Protein AF-A0A943SSH9-F1 (afdb_monomer)

Radius of gyration: 18.52 Å; Cα contacts (8 Å, |Δi|>4): 138; chains: 1; bounding box: 42×25×49 Å

Nearest PDB structures (foldseek):
  7k7i-assembly1_P  TM=1.614E-01  e=1.061E+00  Mus musculus
  4ouu-assembly2_B  TM=1.693E-01  e=1.603E+00  Mus musculus
  7qnx-assembly1_A  TM=1.891E-01  e=6.591E+00  Homo sapiens

Organism: NCBI:txid54005

Sequence (100 aa):
MKTINELEELMIKHGLVIRAIKPYHIDVFEVRHKDKYPDSEEYYDERLKRNMIRRKVEHGKIANKFVIQKEETTSSTVQFYKPTFFDSIEEAIDSLSIDK

pLDDT: mean 85.28, std 13.96, range [34.22, 97.81]

Structure (mmCIF, N/CA/C/O backbone):
data_AF-A0A943SSH9-F1
#
_entry.id   AF-A0A943SSH9-F1
#
loop_
_atom_site.group_PDB
_atom_site.id
_atom_site.type_symbol
_atom_site.label_atom_id
_atom_site.label_alt_id
_atom_site.label_comp_id
_atom_site.label_asym_id
_atom_site.label_entity_id
_atom_site.label_seq_id
_atom_site.pdbx_PDB_ins_code
_atom_site.Cartn_x
_atom_site.Cartn_y
_atom_site.Cartn_z
_atom_site.occupancy
_atom_site.B_iso_or_equiv
_atom_site.auth_seq_id
_atom_site.auth_comp_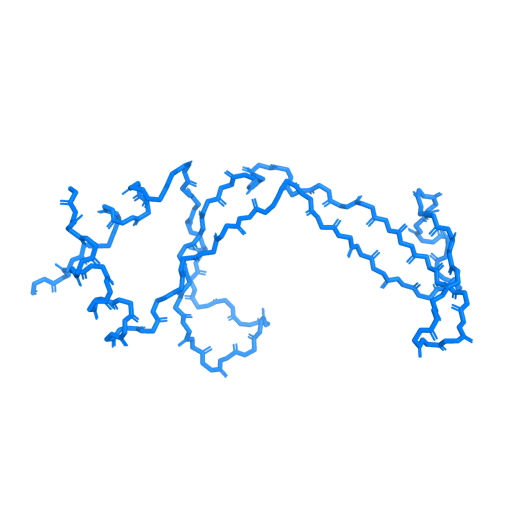id
_atom_site.auth_asym_id
_atom_site.auth_atom_id
_atom_site.pdbx_PDB_model_num
ATOM 1 N N . MET A 1 1 ? -19.223 5.334 16.163 1.00 62.56 1 MET A N 1
ATOM 2 C CA . MET A 1 1 ? -18.163 6.311 15.877 1.00 62.56 1 MET A CA 1
ATOM 3 C C . MET A 1 1 ? -17.400 6.663 17.143 1.00 62.56 1 MET A C 1
ATOM 5 O O . MET A 1 1 ? -17.925 7.375 17.996 1.00 62.56 1 MET A O 1
ATOM 9 N N . LYS A 1 2 ? -16.188 6.120 17.281 1.00 69.56 2 LYS A N 1
ATOM 10 C CA . LYS A 1 2 ? -15.235 6.559 18.310 1.00 69.56 2 LYS A CA 1
ATOM 11 C C . LYS A 1 2 ? -14.748 7.972 18.001 1.00 69.56 2 LYS A C 1
ATOM 13 O O . LYS A 1 2 ? -14.732 8.389 16.842 1.00 69.56 2 LYS A O 1
ATOM 18 N N . THR A 1 3 ? -14.331 8.695 19.026 1.00 83.69 3 THR A N 1
ATOM 19 C CA . THR A 1 3 ? -13.596 9.952 18.860 1.00 83.69 3 THR A CA 1
ATOM 20 C C . THR A 1 3 ? -12.168 9.684 18.374 1.00 83.69 3 THR A C 1
ATOM 22 O O . THR A 1 3 ? -11.646 8.578 18.522 1.00 83.69 3 THR A O 1
ATOM 25 N N . ILE A 1 4 ? -11.514 10.706 17.810 1.00 84.62 4 ILE A N 1
ATOM 26 C CA . ILE A 1 4 ? -10.099 10.620 17.406 1.00 84.62 4 ILE A CA 1
ATOM 27 C C . ILE A 1 4 ? -9.215 10.260 18.610 1.00 84.62 4 ILE A C 1
ATOM 29 O O . ILE A 1 4 ? -8.366 9.386 18.490 1.00 84.62 4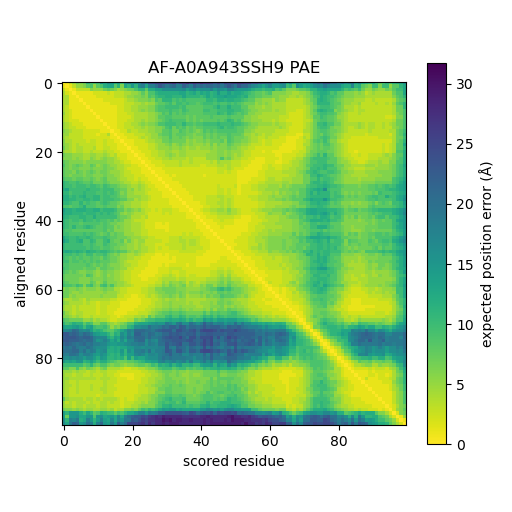 ILE A O 1
ATOM 33 N N . ASN A 1 5 ? -9.481 10.835 19.785 1.00 87.38 5 ASN A N 1
ATOM 34 C CA . ASN A 1 5 ? -8.706 10.563 20.998 1.00 87.38 5 ASN A CA 1
ATOM 35 C C . ASN A 1 5 ? -8.795 9.085 21.428 1.00 87.38 5 ASN A C 1
ATOM 37 O O . ASN A 1 5 ? -7.785 8.464 21.740 1.00 87.38 5 ASN A O 1
ATOM 41 N N . GLU A 1 6 ? -9.991 8.487 21.399 1.00 85.88 6 GLU A N 1
ATOM 42 C CA . GLU A 1 6 ? -10.165 7.058 21.718 1.00 85.88 6 GLU A CA 1
ATOM 43 C C . GLU A 1 6 ? -9.450 6.151 20.708 1.00 85.88 6 GLU A C 1
ATOM 45 O O . GLU A 1 6 ? -8.956 5.078 21.062 1.00 85.88 6 GLU A O 1
ATOM 50 N N . LEU A 1 7 ? -9.397 6.563 19.438 1.00 86.00 7 LEU A N 1
ATOM 51 C CA . LEU A 1 7 ? -8.644 5.847 18.416 1.00 86.00 7 LEU A CA 1
ATOM 52 C C . LEU A 1 7 ? -7.138 5.928 18.678 1.00 86.00 7 LEU A C 1
ATOM 54 O O . LEU A 1 7 ? -6.466 4.902 18.607 1.00 86.00 7 LEU A O 1
ATOM 58 N N . GLU A 1 8 ? -6.619 7.114 18.991 1.00 89.25 8 GLU A N 1
ATOM 59 C CA . GLU A 1 8 ? -5.207 7.321 19.324 1.00 89.25 8 GLU A CA 1
ATOM 60 C C . GLU A 1 8 ? -4.784 6.428 20.496 1.00 89.25 8 GLU A C 1
ATOM 62 O O . GLU A 1 8 ? -3.786 5.711 20.398 1.00 89.25 8 GLU A O 1
ATOM 67 N N . GLU A 1 9 ? -5.583 6.385 21.566 1.00 89.62 9 GLU A N 1
ATOM 68 C CA . GLU A 1 9 ? -5.334 5.515 22.719 1.00 89.62 9 GLU A CA 1
ATOM 69 C C . GLU A 1 9 ? -5.297 4.031 22.332 1.00 89.62 9 GLU A C 1
ATOM 71 O O . GLU A 1 9 ? -4.383 3.308 22.739 1.00 89.62 9 GLU A O 1
AT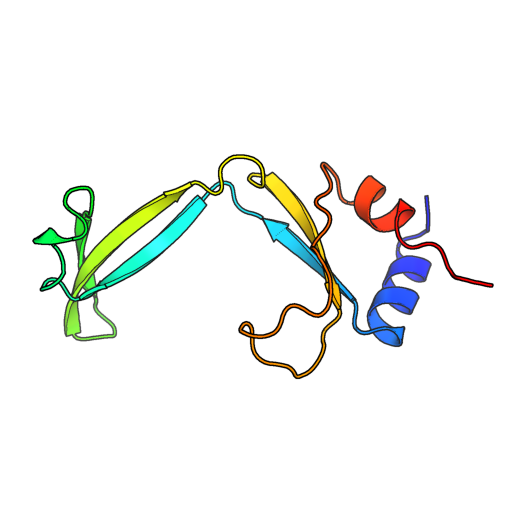OM 76 N N . LEU A 1 10 ? -6.253 3.563 21.521 1.00 85.50 10 LEU A N 1
ATOM 77 C CA . LEU A 1 10 ? -6.286 2.175 21.048 1.00 85.50 10 LEU A CA 1
ATOM 78 C C . LEU A 1 10 ? -5.090 1.843 20.155 1.00 85.50 10 LEU A C 1
ATOM 80 O O . LEU A 1 10 ? -4.486 0.779 20.313 1.00 85.50 10 LEU A O 1
ATOM 84 N N . MET A 1 11 ? -4.740 2.743 19.235 1.00 86.94 11 MET A N 1
ATOM 85 C CA . MET A 1 11 ? -3.603 2.575 18.335 1.00 86.94 11 MET A CA 1
ATOM 8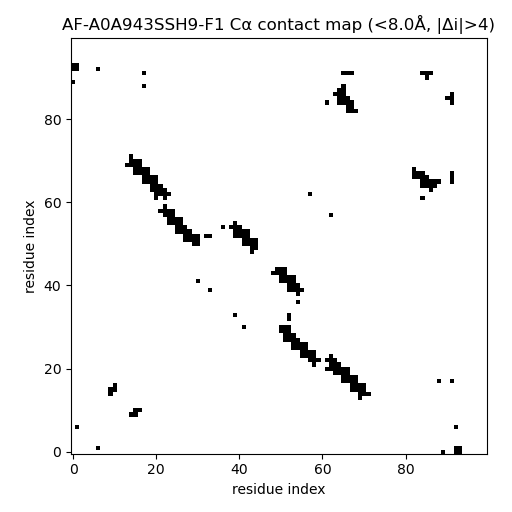6 C C . MET A 1 11 ? -2.296 2.470 19.113 1.00 86.94 11 MET A C 1
ATOM 88 O O . MET A 1 11 ? -1.532 1.538 18.877 1.00 86.94 11 MET A O 1
ATOM 92 N N . ILE A 1 12 ? -2.075 3.354 20.088 1.00 88.75 12 ILE A N 1
ATOM 93 C CA . ILE A 1 12 ? -0.879 3.339 20.938 1.00 88.75 12 ILE A CA 1
ATOM 94 C C . ILE A 1 12 ? -0.849 2.080 21.808 1.00 88.75 12 ILE A C 1
ATOM 96 O O . ILE A 1 12 ? 0.159 1.378 21.852 1.00 88.75 12 ILE A O 1
ATOM 100 N N . LYS A 1 13 ? -1.957 1.763 22.488 1.00 87.38 13 LYS A N 1
ATOM 101 C CA . LYS A 1 13 ? -2.029 0.646 23.440 1.00 87.38 13 LYS A CA 1
ATOM 102 C C . LYS A 1 13 ? -1.813 -0.713 22.778 1.00 87.38 13 LYS A C 1
ATOM 104 O O . LYS A 1 13 ? -1.211 -1.598 23.383 1.00 87.38 13 LYS A O 1
ATOM 109 N N . HIS A 1 14 ? -2.341 -0.897 21.570 1.00 82.94 14 HIS A N 1
ATOM 110 C CA . HIS A 1 14 ? -2.343 -2.190 20.885 1.00 82.94 14 HIS A CA 1
ATOM 111 C C . HIS A 1 14 ? -1.380 -2.261 19.694 1.00 82.94 14 HIS A C 1
ATOM 113 O O . HIS A 1 14 ? -1.306 -3.316 19.064 1.00 82.94 14 HIS A O 1
ATOM 119 N N . GLY A 1 15 ? -0.651 -1.181 19.392 1.00 83.69 15 GLY A N 1
ATOM 120 C CA . GLY A 1 15 ? 0.237 -1.097 18.231 1.00 83.69 15 GLY A CA 1
ATOM 121 C C . GLY A 1 15 ? -0.531 -1.179 16.911 1.00 83.69 15 GLY A C 1
ATOM 122 O O . GLY A 1 15 ? -0.125 -1.905 16.008 1.00 83.69 15 GLY A O 1
ATOM 123 N N . LEU A 1 16 ? -1.691 -0.523 16.806 1.00 85.88 16 LEU A N 1
ATOM 124 C CA . LEU A 1 16 ? -2.501 -0.568 15.585 1.00 85.88 16 LEU A CA 1
ATOM 125 C C . LEU A 1 16 ? -2.048 0.497 14.588 1.00 85.88 16 LEU A C 1
ATOM 127 O O . LEU A 1 16 ? -1.825 1.654 14.933 1.00 85.88 16 LEU A O 1
ATOM 131 N N . VAL A 1 17 ? -2.008 0.107 13.321 1.00 87.00 17 VAL A N 1
ATOM 132 C CA . VAL A 1 17 ? -1.688 0.950 12.176 1.00 87.00 17 VAL A CA 1
ATOM 133 C C . VAL A 1 17 ? -2.861 0.906 11.209 1.00 87.00 17 VAL A C 1
ATOM 135 O O . VAL A 1 17 ? -3.215 -0.157 10.701 1.00 87.00 17 VAL A O 1
ATOM 138 N N . ILE A 1 18 ? -3.445 2.066 10.912 1.00 88.94 18 ILE A N 1
ATOM 139 C CA . ILE A 1 18 ? -4.387 2.214 9.801 1.00 88.94 18 ILE A CA 1
ATOM 140 C C . ILE A 1 18 ? -3.582 2.587 8.563 1.00 88.94 18 ILE A C 1
ATOM 142 O O . ILE A 1 18 ? -2.921 3.625 8.520 1.00 88.94 18 ILE A O 1
ATOM 146 N N . ARG A 1 19 ? -3.637 1.741 7.536 1.00 90.31 19 ARG A N 1
ATOM 147 C CA . ARG A 1 19 ? -2.912 1.950 6.285 1.00 90.31 19 ARG A CA 1
ATOM 148 C C . ARG A 1 19 ? -3.882 2.146 5.130 1.00 90.31 19 ARG A C 1
ATOM 150 O O . ARG A 1 19 ? -4.721 1.289 4.866 1.00 90.31 19 ARG A O 1
ATOM 157 N N . ALA A 1 20 ? -3.691 3.232 4.386 1.00 93.38 20 ALA A N 1
ATOM 158 C CA . ALA A 1 20 ? -4.336 3.429 3.094 1.00 93.38 20 ALA A CA 1
ATOM 159 C C . ALA A 1 20 ? -3.657 2.576 2.010 1.00 93.38 20 ALA A C 1
ATOM 161 O O . ALA A 1 20 ? -2.425 2.557 1.880 1.00 93.38 20 ALA A O 1
ATOM 162 N N . ILE A 1 21 ? -4.464 1.892 1.205 1.00 92.62 21 ILE A N 1
ATOM 163 C CA . ILE A 1 21 ? -4.020 1.094 0.066 1.00 92.62 21 ILE A CA 1
ATOM 164 C C . ILE A 1 21 ? -4.220 1.928 -1.189 1.00 92.62 21 ILE A C 1
ATOM 166 O O . ILE A 1 21 ? -5.340 2.221 -1.606 1.00 92.62 21 ILE A O 1
ATOM 170 N N . LYS A 1 22 ? -3.101 2.315 -1.802 1.00 93.12 22 LYS A N 1
ATOM 171 C CA . LYS A 1 22 ? -3.111 3.007 -3.091 1.00 93.12 22 LYS A CA 1
ATOM 172 C C . LYS A 1 22 ? -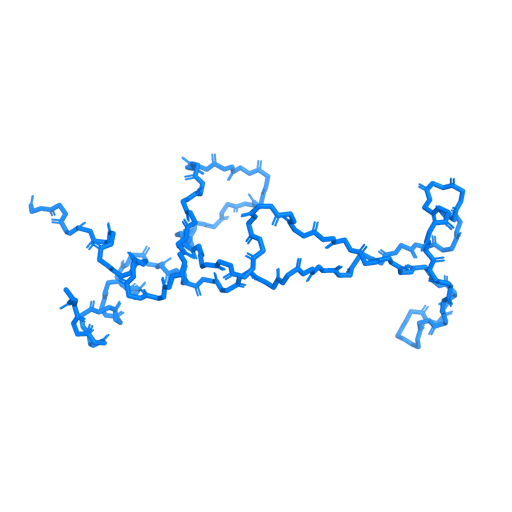3.776 2.123 -4.154 1.00 93.12 22 LYS A C 1
ATOM 174 O O . LYS A 1 22 ? -3.767 0.903 -4.018 1.00 93.12 22 LYS A O 1
ATOM 179 N N . PRO A 1 23 ? -4.304 2.700 -5.241 1.00 94.44 23 PRO A N 1
ATOM 180 C CA . PRO A 1 23 ? -4.875 1.894 -6.315 1.00 94.44 23 PRO A CA 1
ATOM 181 C C . PRO A 1 23 ? -3.848 0.956 -6.964 1.00 94.44 23 PRO A C 1
ATOM 183 O O . PRO A 1 23 ? -4.176 -0.162 -7.354 1.00 94.44 23 PRO A O 1
ATOM 186 N N . TYR A 1 24 ? -2.579 1.368 -6.966 1.00 94.69 24 TYR A N 1
ATOM 187 C CA . TYR A 1 24 ? -1.465 0.603 -7.504 1.00 94.69 24 TYR A CA 1
ATOM 188 C C . TYR A 1 24 ? -0.180 0.804 -6.695 1.00 94.69 24 TYR A C 1
ATOM 190 O O . TYR A 1 24 ? -0.041 1.770 -5.936 1.00 94.69 24 TYR A O 1
ATOM 198 N N . HIS A 1 25 ? 0.792 -0.071 -6.937 1.00 92.62 25 HIS A N 1
ATOM 199 C CA . HIS A 1 25 ? 2.193 0.134 -6.580 1.00 92.62 25 HIS A CA 1
ATOM 200 C C . HIS A 1 25 ? 3.089 0.008 -7.814 1.00 92.62 25 HIS A C 1
ATOM 202 O O . HIS A 1 25 ? 2.641 -0.378 -8.896 1.00 92.62 25 HIS A O 1
ATOM 208 N N . ILE A 1 26 ? 4.352 0.394 -7.649 1.00 94.75 26 ILE A N 1
ATOM 209 C CA . ILE A 1 26 ? 5.380 0.245 -8.671 1.00 94.75 26 ILE A CA 1
ATOM 210 C C . ILE A 1 26 ? 6.344 -0.832 -8.197 1.00 94.75 26 ILE A C 1
ATOM 212 O O . ILE A 1 26 ? 7.019 -0.648 -7.183 1.00 94.75 26 ILE A O 1
ATOM 216 N N . ASP A 1 27 ? 6.409 -1.927 -8.942 1.00 94.25 27 ASP A N 1
ATOM 217 C CA . ASP A 1 27 ? 7.488 -2.892 -8.790 1.00 94.25 27 ASP A CA 1
ATOM 218 C C . ASP A 1 27 ? 8.715 -2.392 -9.549 1.00 94.25 27 ASP A C 1
ATOM 220 O O . ASP A 1 27 ? 8.590 -1.853 -10.651 1.00 94.25 27 ASP A O 1
ATOM 224 N N . VAL A 1 28 ? 9.899 -2.609 -8.980 1.00 95.44 28 VAL A N 1
ATOM 225 C CA . VAL A 1 28 ? 11.182 -2.255 -9.594 1.00 95.44 28 VAL A CA 1
ATOM 226 C C . VAL A 1 28 ? 12.075 -3.488 -9.626 1.00 95.44 28 VAL A C 1
ATOM 228 O O . VAL A 1 28 ? 12.325 -4.111 -8.595 1.00 95.44 28 VAL A O 1
ATOM 231 N N . PHE A 1 29 ? 12.597 -3.816 -10.806 1.00 95.12 29 PHE A N 1
ATOM 232 C CA . PHE A 1 29 ? 13.491 -4.951 -11.022 1.00 95.12 29 PHE A CA 1
ATOM 233 C C . PHE A 1 29 ? 14.699 -4.550 -11.866 1.00 95.12 29 PHE A C 1
ATOM 235 O O . PHE A 1 29 ? 14.723 -3.507 -12.512 1.00 95.12 29 PHE A O 1
ATOM 242 N N . GLU A 1 30 ? 15.724 -5.395 -11.885 1.00 95.38 30 GLU A N 1
ATOM 243 C CA . GLU A 1 30 ? 16.855 -5.228 -12.803 1.00 95.38 30 GLU A CA 1
ATOM 244 C C . GLU A 1 30 ? 16.446 -5.480 -14.260 1.00 95.38 30 GLU A C 1
ATOM 246 O O . GLU A 1 30 ? 15.633 -6.366 -14.534 1.00 95.38 30 GLU A O 1
ATOM 251 N N . VAL A 1 31 ? 17.080 -4.767 -15.200 1.00 96.31 31 VAL A N 1
ATOM 252 C CA . VAL A 1 31 ? 16.757 -4.827 -16.639 1.00 96.31 31 VAL A CA 1
ATOM 253 C C . VAL A 1 31 ? 16.831 -6.235 -17.241 1.00 96.31 31 VAL A C 1
ATOM 255 O O . VAL A 1 31 ? 16.058 -6.568 -18.133 1.00 96.31 31 VAL A O 1
ATOM 258 N N . ARG A 1 32 ? 17.681 -7.120 -16.702 1.00 94.81 32 ARG A N 1
ATOM 259 C CA . ARG A 1 32 ? 17.779 -8.526 -17.139 1.00 94.81 32 ARG A CA 1
ATOM 260 C C . ARG A 1 32 ? 16.489 -9.338 -16.964 1.00 94.81 32 ARG A C 1
ATOM 262 O O . ARG A 1 32 ? 16.400 -10.447 -17.471 1.00 94.81 32 ARG A O 1
ATOM 269 N N . HIS A 1 33 ? 15.506 -8.826 -16.223 1.00 95.25 33 HIS A N 1
ATOM 270 C CA . HIS A 1 33 ? 14.207 -9.472 -16.038 1.00 95.25 33 HIS A CA 1
ATOM 271 C C . HIS A 1 33 ? 13.133 -8.985 -17.021 1.00 95.25 33 HIS A C 1
ATOM 273 O O . HIS A 1 33 ? 11.970 -9.343 -16.846 1.00 95.25 33 HIS A O 1
ATOM 279 N N . LYS A 1 34 ? 13.492 -8.202 -18.045 1.00 92.62 34 LYS A N 1
ATOM 280 C CA . LYS A 1 34 ? 12.550 -7.658 -19.038 1.00 92.62 34 LYS A CA 1
ATOM 281 C C . LYS A 1 34 ? 11.703 -8.739 -19.712 1.00 92.62 34 LYS A C 1
ATOM 283 O O . LYS A 1 34 ? 10.499 -8.563 -19.843 1.00 92.62 34 LYS A O 1
ATOM 288 N N . ASP A 1 35 ? 12.287 -9.902 -19.998 1.00 95.06 35 ASP A N 1
ATOM 289 C CA . ASP A 1 35 ? 11.565 -11.037 -20.593 1.00 95.06 35 ASP A CA 1
ATOM 290 C C . ASP A 1 35 ? 10.459 -11.602 -19.683 1.00 95.06 35 ASP A C 1
ATOM 292 O O . ASP A 1 35 ? 9.496 -12.194 -20.163 1.00 95.06 35 ASP A O 1
ATOM 296 N N . LYS A 1 36 ? 10.568 -11.413 -18.359 1.00 95.69 36 LYS A N 1
ATOM 297 C CA . LYS A 1 36 ? 9.537 -11.821 -17.386 1.00 95.69 36 LYS A CA 1
ATOM 298 C C . LYS A 1 36 ? 8.432 -10.776 -17.221 1.00 95.69 36 LYS A C 1
ATOM 300 O O . LYS A 1 36 ? 7.351 -11.116 -16.748 1.00 95.69 36 LYS A O 1
ATOM 305 N N . TYR A 1 37 ? 8.711 -9.523 -17.576 1.00 93.75 37 TYR A N 1
ATOM 306 C CA . TYR A 1 37 ? 7.827 -8.372 -17.384 1.00 93.75 37 TYR A CA 1
ATOM 307 C C . TYR A 1 37 ? 7.789 -7.528 -18.667 1.00 93.75 37 TYR A C 1
ATOM 309 O O . TYR A 1 37 ? 8.340 -6.423 -18.701 1.00 93.75 37 TYR A O 1
ATOM 317 N N . PRO A 1 38 ? 7.191 -8.051 -19.750 1.00 90.44 38 PRO A N 1
ATOM 318 C CA . PRO A 1 38 ? 7.222 -7.407 -21.066 1.00 90.44 38 PRO A CA 1
ATOM 319 C C . PRO A 1 38 ? 6.473 -6.065 -21.110 1.00 90.44 38 PRO A C 1
ATOM 321 O O . PRO A 1 38 ? 6.701 -5.265 -22.009 1.00 90.44 38 PRO A O 1
ATOM 324 N N . ASP A 1 39 ? 5.602 -5.811 -20.136 1.00 93.44 39 ASP A N 1
ATOM 325 C CA . ASP A 1 39 ? 4.843 -4.576 -19.925 1.00 93.44 39 ASP A CA 1
ATOM 326 C C . ASP A 1 39 ? 5.612 -3.504 -19.129 1.00 93.44 39 ASP A C 1
ATOM 328 O O . ASP A 1 39 ? 5.075 -2.434 -18.842 1.00 93.44 39 ASP A O 1
ATOM 332 N N . SER A 1 40 ? 6.857 -3.786 -18.739 1.00 95.75 40 SER A N 1
ATOM 333 C CA . SER A 1 40 ? 7.667 -2.875 -17.932 1.00 95.75 40 SER A CA 1
ATOM 334 C C . SER A 1 40 ? 8.341 -1.765 -18.746 1.00 95.75 40 SER A C 1
ATOM 336 O O . SER A 1 40 ? 8.743 -1.941 -19.897 1.00 95.75 40 SER A O 1
ATOM 338 N N . GLU A 1 41 ? 8.516 -0.610 -18.108 1.00 96.69 41 GLU A N 1
ATOM 339 C CA . GLU A 1 41 ? 9.274 0.522 -18.633 1.00 96.69 41 GLU A CA 1
ATOM 340 C C . GLU A 1 41 ? 10.721 0.457 -18.145 1.00 96.69 41 GLU A C 1
ATOM 342 O O . GLU A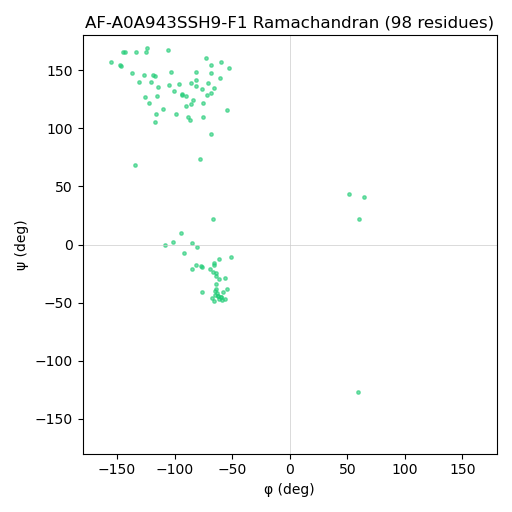 1 41 ? 10.974 0.350 -16.942 1.00 96.69 41 GLU A O 1
ATOM 347 N N . GLU A 1 42 ? 11.677 0.575 -19.062 1.00 96.56 42 GLU A N 1
ATOM 348 C CA . GLU A 1 42 ? 13.092 0.699 -18.716 1.00 96.56 42 GLU A CA 1
ATOM 349 C C . GLU A 1 42 ? 13.426 2.145 -18.331 1.00 96.56 42 GLU A C 1
ATOM 351 O O . GLU A 1 42 ? 12.994 3.094 -18.987 1.00 96.56 42 GLU A O 1
ATOM 356 N N . TYR A 1 43 ? 14.199 2.322 -17.263 1.00 96.19 43 TYR A N 1
ATOM 357 C CA . TYR A 1 43 ? 14.680 3.624 -16.814 1.00 96.19 43 TYR A CA 1
ATOM 358 C C . TYR A 1 43 ? 16.070 3.490 -16.184 1.00 96.19 43 TYR A C 1
ATOM 360 O O . TYR A 1 43 ? 16.428 2.437 -15.655 1.00 96.19 43 TYR A O 1
ATOM 368 N N . TYR A 1 44 ? 16.861 4.562 -16.213 1.00 97.19 44 TYR A N 1
ATOM 369 C CA . TYR A 1 44 ? 18.130 4.604 -15.488 1.00 97.19 44 TYR A CA 1
ATOM 370 C C . TYR A 1 44 ? 17.889 5.048 -14.041 1.00 97.19 44 TYR A C 1
ATOM 372 O O . TYR A 1 44 ? 17.355 6.131 -13.795 1.00 97.19 44 TYR A O 1
ATOM 380 N N . ASP A 1 45 ? 18.256 4.207 -13.073 1.00 96.25 45 ASP A N 1
ATOM 381 C CA . ASP A 1 45 ? 18.131 4.526 -11.651 1.00 96.25 45 ASP A CA 1
ATOM 382 C C . ASP A 1 45 ? 19.393 5.247 -11.164 1.00 96.25 45 ASP A C 1
ATOM 384 O O . ASP A 1 45 ? 20.463 4.649 -11.039 1.00 96.25 45 ASP A O 1
ATOM 388 N N . GLU A 1 46 ? 19.268 6.541 -10.863 1.00 96.25 46 GLU A N 1
ATOM 389 C CA . GLU A 1 46 ? 20.398 7.380 -10.446 1.00 96.25 46 GLU A CA 1
ATOM 390 C C . GLU A 1 46 ? 21.039 6.957 -9.121 1.00 96.25 46 GLU A C 1
ATOM 392 O O . GLU A 1 46 ? 22.229 7.194 -8.913 1.00 96.25 46 GLU A O 1
ATOM 397 N N . ARG A 1 47 ? 20.285 6.321 -8.218 1.00 95.19 47 ARG A N 1
ATOM 398 C CA . ARG A 1 47 ? 20.808 5.854 -6.927 1.00 95.19 47 ARG A CA 1
ATOM 399 C C . ARG A 1 47 ? 21.637 4.589 -7.109 1.00 95.19 47 ARG A C 1
ATOM 401 O O . ARG A 1 47 ? 22.665 4.435 -6.459 1.00 95.19 47 ARG A O 1
ATOM 408 N N . LEU A 1 48 ? 21.176 3.681 -7.966 1.00 94.62 48 LEU A N 1
ATOM 409 C CA . LEU A 1 48 ? 21.835 2.399 -8.218 1.00 94.62 48 LEU A CA 1
ATOM 410 C C . LEU A 1 48 ? 22.831 2.444 -9.386 1.00 94.62 48 LEU A C 1
ATOM 412 O O . LEU A 1 48 ? 23.538 1.462 -9.601 1.00 94.62 48 LEU A O 1
ATOM 416 N N . LYS A 1 49 ? 22.875 3.559 -10.128 1.00 96.56 49 LYS A N 1
ATOM 417 C CA . LYS A 1 49 ? 23.744 3.796 -11.291 1.00 96.56 49 LYS A CA 1
ATOM 418 C C . LYS A 1 49 ? 23.659 2.680 -12.336 1.00 96.56 49 LYS A C 1
ATOM 420 O O . LYS A 1 49 ? 24.670 2.199 -12.843 1.00 96.56 49 LYS A O 1
ATOM 425 N N . ARG A 1 50 ? 22.434 2.231 -12.627 1.00 96.31 50 ARG A N 1
ATOM 426 C CA . ARG A 1 50 ? 22.168 1.149 -13.586 1.00 96.31 50 ARG A CA 1
ATOM 427 C C . ARG A 1 50 ? 20.766 1.230 -14.180 1.00 96.31 50 ARG A C 1
ATOM 429 O O . ARG A 1 50 ? 19.859 1.781 -13.558 1.00 96.31 50 ARG A O 1
ATOM 436 N N . ASN A 1 51 ? 20.593 0.621 -15.354 1.00 97.50 51 ASN A N 1
ATOM 437 C CA . ASN A 1 51 ? 19.276 0.439 -15.959 1.00 97.50 51 ASN A CA 1
ATOM 438 C C . ASN A 1 51 ? 18.448 -0.557 -15.143 1.00 97.50 51 ASN A C 1
ATOM 440 O O . ASN A 1 51 ? 18.884 -1.669 -14.824 1.00 97.50 51 ASN A O 1
ATOM 444 N N . MET A 1 52 ? 17.231 -0.139 -14.839 1.00 97.81 52 MET A N 1
ATOM 445 C CA . MET A 1 52 ? 16.214 -0.887 -14.125 1.00 97.81 52 MET A CA 1
ATOM 446 C C . MET A 1 52 ? 14.953 -0.920 -14.984 1.00 97.81 52 MET A C 1
ATOM 448 O O . MET A 1 52 ? 14.804 -0.164 -15.941 1.00 97.81 52 MET A O 1
ATOM 452 N N . ILE A 1 53 ? 14.030 -1.797 -14.627 1.00 97.75 53 ILE A N 1
ATOM 453 C CA . ILE A 1 53 ? 12.680 -1.806 -15.170 1.00 97.75 53 ILE A CA 1
ATOM 454 C C . ILE A 1 53 ? 11.695 -1.537 -14.046 1.00 97.75 53 ILE A C 1
ATOM 456 O O . ILE A 1 53 ? 11.900 -1.964 -12.906 1.00 97.75 53 ILE A O 1
ATOM 460 N N . ARG A 1 54 ? 10.620 -0.829 -14.365 1.00 97.00 54 ARG A N 1
ATOM 461 C CA . ARG A 1 54 ? 9.503 -0.600 -13.456 1.00 97.00 54 ARG A CA 1
ATOM 462 C C . ARG A 1 54 ? 8.204 -1.005 -14.118 1.00 97.00 54 ARG A C 1
ATOM 464 O O . ARG A 1 54 ? 8.033 -0.811 -15.317 1.00 97.00 54 ARG A O 1
ATOM 471 N N . ARG A 1 55 ? 7.268 -1.529 -13.339 1.00 94.81 55 ARG A N 1
ATOM 472 C CA . ARG A 1 55 ? 5.914 -1.800 -13.828 1.00 94.81 55 ARG A CA 1
ATOM 473 C C . ARG A 1 55 ? 4.880 -1.370 -12.808 1.00 94.81 55 ARG A C 1
ATOM 475 O O . ARG A 1 55 ? 5.112 -1.442 -11.600 1.00 94.81 55 ARG A O 1
ATOM 482 N N . LYS A 1 56 ? 3.733 -0.933 -13.312 1.00 94.94 56 LYS A N 1
ATOM 483 C CA . LYS A 1 56 ? 2.583 -0.583 -12.491 1.00 94.94 56 LYS A CA 1
ATOM 484 C C . LYS A 1 56 ? 1.790 -1.847 -12.185 1.00 94.94 56 LYS A C 1
ATOM 486 O O . LYS A 1 56 ? 1.371 -2.542 -13.102 1.00 94.94 56 LYS A O 1
ATOM 491 N N . VAL A 1 57 ? 1.567 -2.130 -10.907 1.00 93.06 57 VAL A N 1
ATOM 492 C CA . VAL A 1 57 ? 0.774 -3.280 -10.466 1.00 93.06 57 VAL A CA 1
ATOM 493 C C . VAL A 1 57 ? -0.463 -2.775 -9.744 1.00 93.06 57 VAL A C 1
ATOM 495 O O . VAL A 1 57 ? -0.375 -2.175 -8.671 1.00 93.06 57 VAL A O 1
ATOM 498 N N . GLU A 1 58 ? -1.622 -3.003 -10.353 1.00 93.81 58 GLU A N 1
ATOM 499 C CA . GLU A 1 58 ? -2.917 -2.662 -9.766 1.00 93.81 58 GLU A CA 1
ATOM 500 C C . GLU A 1 58 ? -3.235 -3.602 -8.595 1.00 93.81 58 GLU A C 1
ATOM 502 O O . GLU A 1 58 ? -3.030 -4.815 -8.664 1.00 93.81 58 GLU A O 1
ATOM 507 N N . HIS A 1 59 ? -3.784 -3.050 -7.515 1.00 89.50 59 HIS A N 1
ATOM 508 C CA . HIS A 1 59 ? -4.174 -3.824 -6.335 1.00 89.50 59 HIS A CA 1
ATOM 509 C C . HIS A 1 59 ? -5.536 -4.529 -6.485 1.00 89.50 59 HIS A C 1
ATOM 511 O O . HIS A 1 59 ? -5.967 -5.263 -5.594 1.00 89.50 59 HIS A O 1
ATOM 517 N N . GLY A 1 60 ? -6.229 -4.343 -7.611 1.00 91.12 60 GLY A N 1
ATOM 518 C CA . GLY A 1 60 ? -7.505 -4.998 -7.889 1.00 91.12 60 GLY A CA 1
ATOM 519 C C . GLY A 1 60 ? -8.566 -4.658 -6.838 1.00 91.12 60 GLY A C 1
ATOM 520 O O . GLY A 1 60 ? -8.816 -3.492 -6.554 1.00 91.12 60 GLY A O 1
ATOM 521 N N . LYS A 1 61 ? -9.190 -5.679 -6.237 1.00 89.44 61 LYS A N 1
ATOM 522 C CA . LYS A 1 61 ? -10.331 -5.513 -5.311 1.00 89.44 61 LYS A CA 1
ATOM 523 C C . LYS A 1 61 ? -10.001 -4.787 -3.999 1.00 89.44 61 LYS A C 1
ATOM 525 O O . LYS A 1 61 ? -10.928 -4.380 -3.305 1.00 89.44 61 LYS A O 1
ATOM 530 N N . ILE A 1 62 ? -8.720 -4.661 -3.642 1.00 91.19 62 ILE A N 1
ATOM 531 C CA . ILE A 1 62 ? -8.286 -3.985 -2.405 1.00 91.19 62 ILE A CA 1
ATOM 532 C C . ILE A 1 62 ? -7.774 -2.556 -2.649 1.00 91.19 62 ILE A C 1
ATOM 534 O O . ILE A 1 62 ? -7.335 -1.894 -1.714 1.00 91.19 62 ILE A O 1
ATOM 538 N N . ALA A 1 63 ? -7.810 -2.080 -3.896 1.00 92.06 63 ALA A N 1
ATOM 539 C CA . ALA A 1 63 ? -7.449 -0.714 -4.258 1.00 92.06 63 ALA A CA 1
ATOM 540 C C . ALA A 1 63 ? -8.345 0.319 -3.553 1.00 92.06 63 ALA A C 1
ATOM 542 O O . ALA A 1 63 ? -9.550 0.112 -3.442 1.00 92.06 63 ALA A O 1
ATOM 543 N N . ASN A 1 64 ? -7.761 1.455 -3.152 1.00 94.12 64 ASN A N 1
ATOM 544 C CA . ASN A 1 64 ? -8.454 2.588 -2.517 1.00 94.12 64 ASN A CA 1
ATOM 545 C C . ASN A 1 64 ? -9.166 2.249 -1.197 1.00 94.12 64 ASN A C 1
ATOM 547 O O . ASN A 1 64 ? -10.078 2.963 -0.795 1.00 94.12 64 ASN A O 1
ATOM 551 N N . LYS A 1 65 ? -8.751 1.173 -0.526 1.00 95.69 65 LYS A N 1
ATOM 552 C CA . LYS A 1 65 ? -9.297 0.750 0.766 1.00 95.69 65 LYS A CA 1
ATOM 553 C C . LYS A 1 65 ? -8.331 1.041 1.907 1.00 95.69 65 LYS A C 1
ATOM 555 O O . LYS A 1 65 ? -7.146 1.309 1.698 1.00 95.69 65 LYS A O 1
ATOM 560 N N . PHE A 1 66 ? -8.830 0.929 3.126 1.00 93.38 66 PHE A N 1
ATOM 561 C CA . PHE A 1 66 ? -8.049 0.958 4.353 1.00 93.38 66 PHE A CA 1
ATOM 562 C C . PHE A 1 66 ? -7.885 -0.454 4.904 1.00 93.38 66 PHE A C 1
ATOM 564 O O . PHE A 1 66 ? -8.761 -1.298 4.745 1.00 93.38 66 PHE A O 1
ATOM 571 N N . VAL A 1 67 ? -6.761 -0.720 5.558 1.00 91.44 67 VAL A N 1
ATOM 572 C CA . VAL A 1 67 ? -6.530 -1.951 6.320 1.00 91.44 67 VAL A CA 1
ATOM 573 C C . VAL A 1 67 ? -5.998 -1.582 7.693 1.00 91.44 67 VAL A C 1
ATOM 575 O O . VAL A 1 67 ? -5.165 -0.682 7.815 1.00 91.44 67 VAL A O 1
ATOM 578 N N . ILE A 1 68 ? -6.470 -2.285 8.718 1.00 87.44 68 ILE A N 1
ATOM 579 C CA . ILE A 1 68 ? -5.890 -2.205 10.056 1.00 87.44 68 ILE A CA 1
ATOM 580 C C . ILE A 1 68 ? -4.866 -3.312 10.180 1.00 87.44 68 ILE A C 1
ATOM 582 O O . ILE A 1 68 ? -5.155 -4.476 9.893 1.00 87.44 68 ILE A O 1
ATOM 586 N N . GLN A 1 69 ? -3.670 -2.935 10.608 1.00 83.88 69 GLN A N 1
ATOM 587 C CA . GLN A 1 69 ? -2.615 -3.870 10.921 1.00 83.88 69 GLN A CA 1
ATOM 588 C C . GLN A 1 69 ? -2.195 -3.715 12.370 1.00 83.88 69 GLN A C 1
ATOM 590 O O . GLN A 1 69 ? -2.103 -2.602 12.869 1.00 83.88 69 GLN A O 1
ATOM 595 N N . LYS A 1 70 ? -1.929 -4.827 13.045 1.00 78.56 70 LYS A N 1
ATOM 596 C CA . LYS A 1 70 ? -1.228 -4.805 14.323 1.00 78.56 70 LYS A CA 1
ATOM 597 C C . LYS A 1 70 ? 0.266 -4.922 14.055 1.00 78.56 70 LYS A C 1
ATOM 599 O O . LYS A 1 70 ? 0.681 -5.821 13.321 1.00 78.56 70 LYS A O 1
ATOM 604 N N . GLU A 1 71 ? 1.047 -4.005 14.605 1.00 70.50 71 GLU A N 1
ATOM 605 C CA . GLU A 1 71 ? 2.499 -4.079 14.605 1.00 70.50 71 GLU A CA 1
ATOM 606 C C . GLU A 1 71 ? 2.910 -5.237 15.518 1.00 70.50 71 GLU A C 1
ATOM 608 O O . GLU A 1 71 ? 2.986 -5.123 16.738 1.00 70.50 71 GLU A O 1
ATOM 613 N N . GLU A 1 72 ? 3.122 -6.398 14.915 1.00 64.56 72 GLU A N 1
ATOM 614 C CA . GLU A 1 72 ? 3.852 -7.487 15.544 1.00 64.56 72 GLU A CA 1
ATOM 615 C C . GLU A 1 72 ? 5.232 -7.509 14.883 1.00 64.56 72 GLU A C 1
ATOM 617 O O . GLU A 1 72 ? 5.350 -7.319 13.673 1.00 64.56 72 GLU A O 1
ATOM 622 N N . THR A 1 73 ? 6.299 -7.683 15.667 1.00 59.22 73 THR A N 1
ATOM 623 C CA . THR A 1 73 ? 7.717 -7.654 15.235 1.00 59.22 73 THR A CA 1
ATOM 624 C C . THR A 1 73 ? 8.104 -8.809 14.300 1.00 59.22 73 THR A C 1
ATOM 626 O O . THR A 1 73 ? 9.268 -9.192 14.174 1.00 59.22 73 THR A O 1
ATOM 629 N N . THR A 1 74 ? 7.124 -9.398 13.635 1.00 53.12 74 THR A N 1
ATOM 630 C CA . THR A 1 74 ? 7.226 -10.578 12.805 1.00 53.12 74 THR A CA 1
ATOM 631 C C . THR A 1 74 ? 7.284 -10.159 11.339 1.00 53.12 74 THR A C 1
ATOM 633 O O . THR A 1 74 ? 6.541 -9.305 10.860 1.00 53.12 74 THR A O 1
ATOM 636 N N . SER A 1 75 ? 8.251 -10.727 10.613 1.00 53.25 75 SER A N 1
ATOM 637 C CA . SER A 1 75 ? 8.470 -10.421 9.196 1.00 53.25 75 SER A CA 1
ATOM 638 C C . SER A 1 75 ? 7.184 -10.594 8.375 1.00 53.25 75 SER A C 1
ATOM 640 O O . SER A 1 75 ? 6.376 -11.472 8.679 1.00 53.25 75 SER A O 1
ATOM 642 N N . SER A 1 76 ? 7.060 -9.845 7.274 1.00 55.81 76 SER A N 1
ATOM 643 C CA . SER A 1 76 ? 5.952 -9.887 6.298 1.00 55.81 76 SER A CA 1
ATOM 644 C C . SER A 1 76 ? 5.594 -11.282 5.756 1.00 55.81 76 SER A C 1
ATOM 646 O O . SER A 1 76 ? 4.570 -11.444 5.096 1.00 55.81 76 SER A O 1
ATOM 648 N N . THR A 1 77 ? 6.427 -12.283 6.033 1.00 54.50 77 THR A N 1
ATOM 649 C CA . THR A 1 77 ? 6.257 -13.694 5.682 1.00 54.50 77 THR A CA 1
ATOM 650 C C . THR A 1 77 ? 5.255 -14.446 6.564 1.00 54.50 77 THR A C 1
ATOM 652 O O . THR A 1 77 ? 4.790 -15.506 6.154 1.00 54.50 77 THR A O 1
ATOM 655 N N . VAL A 1 78 ? 4.912 -13.941 7.756 1.00 55.62 78 VAL A N 1
ATOM 656 C CA . VAL A 1 78 ? 3.981 -14.618 8.677 1.00 55.62 78 VAL A CA 1
ATOM 657 C C . VAL A 1 78 ? 2.735 -13.757 8.877 1.00 55.62 78 VAL A C 1
ATOM 659 O O . VAL A 1 78 ? 2.764 -12.748 9.572 1.00 55.62 78 VAL A O 1
ATOM 662 N N . GLN A 1 79 ? 1.624 -14.154 8.253 1.00 55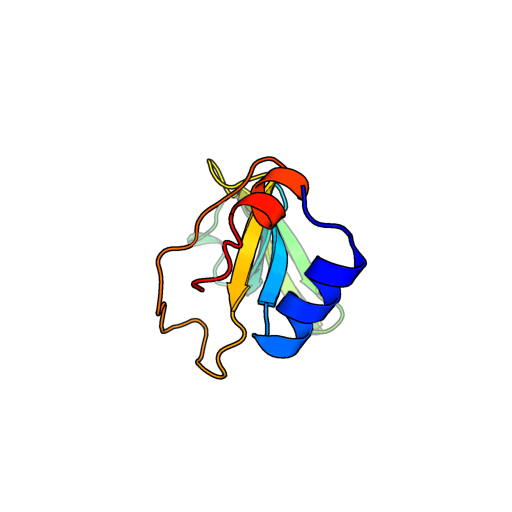.59 79 GLN A N 1
ATOM 663 C CA . GLN A 1 79 ? 0.317 -13.535 8.488 1.00 55.59 79 GLN A CA 1
ATOM 664 C C . GLN A 1 79 ? -0.371 -14.211 9.675 1.00 55.59 79 GLN A C 1
ATOM 666 O O . GLN A 1 79 ? -0.856 -15.333 9.559 1.00 55.59 79 GLN A O 1
ATOM 671 N N . PHE A 1 80 ? -0.438 -13.515 10.810 1.00 57.56 80 PHE A N 1
ATOM 672 C CA . PHE A 1 80 ? -1.134 -13.991 12.013 1.00 57.56 80 PHE A CA 1
ATOM 673 C C . PHE A 1 80 ? -2.661 -13.870 11.910 1.00 57.56 80 PHE A C 1
ATOM 675 O O . PHE A 1 80 ? -3.388 -14.550 12.628 1.00 57.56 80 PHE A O 1
ATOM 682 N N . TYR A 1 81 ? -3.159 -13.031 11.001 1.00 64.12 81 TYR A N 1
ATOM 683 C CA . TYR A 1 81 ? -4.584 -12.830 10.753 1.00 64.12 81 TYR A CA 1
ATOM 684 C C . TYR A 1 81 ? -4.835 -12.505 9.280 1.00 64.12 81 TYR A C 1
ATOM 686 O O . TYR A 1 81 ? -3.972 -11.979 8.571 1.00 64.12 81 TYR A O 1
ATOM 694 N N . LYS A 1 82 ? -6.050 -12.812 8.818 1.00 70.31 82 LYS A N 1
ATOM 695 C CA . LYS A 1 82 ? -6.521 -12.413 7.493 1.00 70.31 82 LYS A CA 1
ATOM 696 C C . LYS A 1 82 ? -6.870 -10.918 7.536 1.00 70.31 82 LYS A C 1
ATOM 698 O O . LYS A 1 82 ? -7.715 -10.546 8.347 1.00 70.31 82 LYS A O 1
ATOM 703 N N . PRO A 1 83 ? -6.252 -10.061 6.707 1.00 79.50 83 PRO A N 1
ATOM 704 C CA . PRO A 1 83 ? -6.546 -8.633 6.724 1.00 79.50 83 PRO A CA 1
ATOM 705 C C . PRO A 1 83 ? -7.983 -8.361 6.263 1.00 79.50 83 PRO A C 1
ATOM 707 O O . PRO A 1 83 ? -8.432 -8.902 5.248 1.00 79.50 83 PRO A O 1
ATOM 710 N N . THR A 1 84 ? -8.676 -7.499 7.006 1.00 87.12 84 THR A N 1
ATOM 711 C CA . THR A 1 84 ? -9.979 -6.933 6.632 1.00 87.12 84 THR A CA 1
ATOM 712 C C . THR A 1 84 ? -9.758 -5.573 5.985 1.00 87.12 84 THR A C 1
ATOM 714 O O . THR A 1 84 ? -8.918 -4.796 6.443 1.00 87.12 84 THR A O 1
ATOM 717 N N . PHE A 1 85 ? -10.493 -5.300 4.907 1.00 91.94 85 PHE A N 1
ATOM 718 C CA . PHE A 1 85 ? -10.372 -4.066 4.139 1.00 91.94 85 PHE A CA 1
ATOM 719 C C . PHE A 1 85 ? -11.654 -3.250 4.240 1.00 91.94 85 PHE A C 1
ATOM 721 O O . PHE A 1 85 ? -12.736 -3.802 4.060 1.00 91.94 85 PHE A O 1
ATOM 728 N N . PHE A 1 86 ? -11.500 -1.952 4.458 1.00 93.75 86 PHE A N 1
ATOM 729 C CA . PHE A 1 86 ? -12.577 -1.009 4.740 1.00 93.75 86 PHE A CA 1
ATOM 730 C C . PHE A 1 86 ? -12.634 0.067 3.657 1.00 93.75 86 PHE A C 1
ATOM 732 O O . PHE A 1 86 ? -11.594 0.458 3.119 1.00 93.75 86 PHE A O 1
ATOM 739 N N . ASP A 1 87 ? -13.827 0.542 3.324 1.00 94.38 87 ASP A N 1
ATOM 740 C CA . ASP A 1 87 ? -14.023 1.589 2.316 1.00 94.38 87 ASP A CA 1
ATOM 741 C C . ASP A 1 87 ? -13.782 2.998 2.875 1.00 94.38 87 ASP A C 1
ATOM 743 O O . ASP A 1 87 ? -13.515 3.929 2.114 1.00 94.38 87 ASP A O 1
ATOM 747 N N . SER A 1 88 ? -13.799 3.160 4.201 1.00 91.88 88 SER A N 1
ATOM 748 C CA . SER A 1 88 ? -13.490 4.429 4.859 1.00 91.88 88 SER A CA 1
ATOM 749 C C . SER A 1 88 ? -12.720 4.251 6.170 1.00 91.88 88 SER A C 1
ATOM 751 O O . SER A 1 88 ? -12.618 3.152 6.724 1.00 91.88 88 SER A O 1
ATOM 753 N N . ILE A 1 89 ? -12.157 5.355 6.668 1.00 88.38 89 ILE A N 1
ATOM 754 C CA . ILE A 1 89 ? -11.490 5.391 7.976 1.00 88.38 89 ILE A CA 1
ATOM 755 C C . ILE A 1 89 ? -12.515 5.133 9.085 1.00 88.38 89 ILE A C 1
ATOM 757 O O . ILE A 1 89 ? -12.227 4.399 10.024 1.00 88.38 89 ILE A O 1
ATOM 761 N N . GLU A 1 90 ? -13.719 5.688 8.964 1.00 87.06 90 GLU A N 1
ATOM 762 C CA . GLU A 1 90 ? -14.807 5.524 9.929 1.00 87.06 90 GLU A CA 1
ATOM 763 C C . GLU A 1 90 ? -15.203 4.051 10.087 1.00 87.06 90 GLU A C 1
ATOM 765 O O . GLU A 1 90 ? -15.307 3.569 11.213 1.00 87.06 90 GLU A O 1
ATOM 770 N N . GLU A 1 91 ? -15.344 3.316 8.978 1.00 89.06 91 GLU A N 1
ATOM 771 C CA . GLU A 1 91 ? -15.651 1.880 9.003 1.00 89.06 91 GLU A CA 1
ATOM 772 C C . GLU A 1 91 ? -14.526 1.078 9.677 1.00 89.06 91 GLU A C 1
ATOM 774 O O . GLU A 1 91 ? -14.783 0.203 10.509 1.00 89.06 91 GLU A O 1
ATOM 779 N N . ALA A 1 92 ? -13.268 1.417 9.377 1.00 87.00 92 ALA A N 1
ATOM 780 C CA . ALA A 1 92 ? -12.117 0.807 10.031 1.00 87.00 92 ALA A CA 1
ATOM 781 C C . ALA A 1 92 ? -12.166 1.037 11.555 1.00 87.00 92 ALA A C 1
ATOM 783 O O . ALA A 1 92 ? -12.036 0.092 12.333 1.00 87.00 92 ALA A O 1
ATOM 784 N N . ILE A 1 93 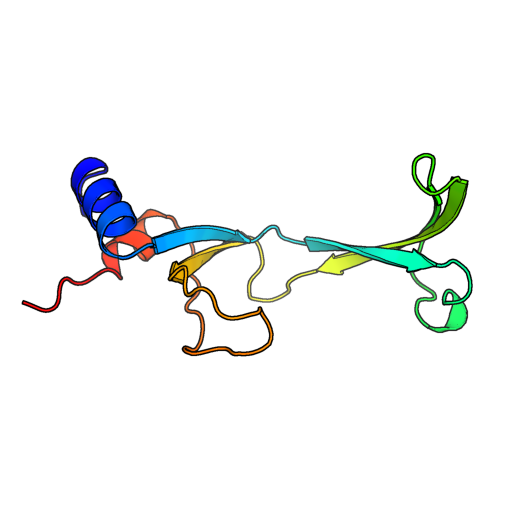? -12.422 2.269 11.999 1.00 84.69 93 ILE A N 1
ATOM 785 C CA . ILE A 1 93 ? -12.505 2.625 13.422 1.00 84.69 93 ILE A CA 1
ATOM 786 C C . ILE A 1 93 ? -13.647 1.887 14.127 1.00 84.69 93 ILE A C 1
ATOM 788 O O . ILE A 1 93 ? -13.455 1.372 15.231 1.00 84.69 93 ILE A O 1
ATOM 792 N N . ASP A 1 94 ? -14.828 1.826 13.511 1.00 84.06 94 ASP A N 1
ATOM 793 C CA . ASP A 1 94 ? -15.994 1.165 14.101 1.00 84.06 94 ASP A CA 1
ATOM 794 C C . ASP A 1 94 ? -15.792 -0.357 14.233 1.00 84.06 94 ASP A C 1
ATOM 796 O O . ASP A 1 94 ? -16.369 -0.978 15.127 1.00 84.06 94 ASP A O 1
ATOM 800 N N . SER A 1 95 ? -14.906 -0.958 13.428 1.00 84.94 95 SER A N 1
ATOM 801 C CA . SER A 1 95 ? -14.534 -2.374 13.563 1.00 84.94 95 SER A CA 1
ATOM 802 C C . SER A 1 95 ? -13.714 -2.691 14.824 1.00 84.94 95 SER A C 1
ATOM 804 O O . SER A 1 95 ? -13.705 -3.837 15.282 1.00 84.94 95 SER A O 1
ATOM 806 N N . LEU A 1 96 ? -13.057 -1.692 15.428 1.00 79.69 96 LEU A N 1
ATOM 807 C CA . LEU A 1 96 ? -12.254 -1.843 16.644 1.00 79.69 96 LEU A CA 1
ATOM 808 C C . LEU A 1 96 ? -13.161 -1.914 17.881 1.00 79.69 96 LEU A C 1
ATOM 810 O O . LEU A 1 96 ? -13.282 -0.973 18.672 1.00 79.69 96 LEU A O 1
ATOM 814 N N . SER A 1 97 ? -13.835 -3.045 18.052 1.00 65.31 97 SER A N 1
ATOM 815 C CA . SER A 1 97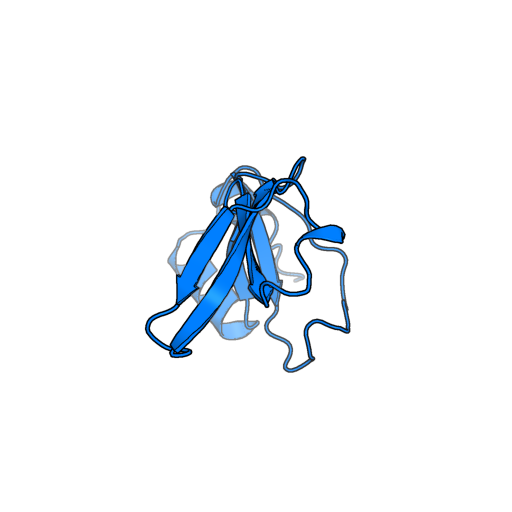 ? -14.586 -3.336 19.272 1.00 65.31 97 SER A CA 1
ATOM 816 C C . SER A 1 97 ? -13.609 -3.632 20.411 1.00 65.31 97 SER A C 1
ATOM 818 O O . SER A 1 97 ? -12.697 -4.440 20.260 1.00 65.31 97 SER A O 1
ATOM 820 N N . ILE A 1 98 ? -13.779 -2.953 21.548 1.00 54.44 98 ILE A N 1
ATOM 821 C CA . ILE A 1 98 ? -13.078 -3.307 22.784 1.00 54.44 98 ILE A CA 1
ATOM 822 C C . ILE A 1 98 ? -13.787 -4.558 23.295 1.00 54.44 98 ILE A C 1
ATOM 824 O O . ILE A 1 98 ? -14.942 -4.457 23.717 1.00 54.44 98 ILE A O 1
ATOM 828 N N . ASP A 1 99 ? -13.135 -5.718 23.233 1.00 45.41 99 ASP A N 1
ATOM 829 C CA . ASP A 1 99 ? -13.537 -6.835 24.085 1.00 45.41 99 ASP A CA 1
ATOM 830 C C . ASP A 1 99 ? -13.517 -6.318 25.531 1.00 45.41 99 ASP A C 1
ATOM 832 O O . ASP A 1 99 ? -12.483 -5.845 26.015 1.00 45.41 99 ASP A O 1
ATOM 836 N N . LYS A 1 100 ? -14.700 -6.284 26.153 1.00 34.22 100 LYS A N 1
ATOM 837 C CA . LYS A 1 100 ? -14.886 -5.909 27.559 1.00 34.22 100 LYS A CA 1
ATOM 838 C C . LYS A 1 100 ? -14.221 -6.915 28.486 1.00 34.22 100 LYS A C 1
ATOM 840 O O . LYS A 1 100 ? -14.350 -8.127 28.210 1.00 34.22 100 LYS A O 1
#

Secondary structure (DSSP, 8-state):
---HHHHHHHHHHHTEEEEE--SEEEEEEEGGGGGG-TTPEEEEETTTTEEEEEEEEE-GGGTT-EEEEE--SS-TT--SSPPPEESSHHHHHHH-----

Mean predicted aligned error: 7.32 Å

Solvent-accessible surface area (backbone atoms only — not comparable to full-atom values): 6185 Å² total; per-residue (Å²): 126,76,54,70,67,62,46,52,52,50,25,67,76,62,38,48,43,83,42,80,33,56,54,53,50,75,51,76,46,58,48,91,47,41,88,82,41,80,85,42,47,76,45,75,36,82,89,78,74,40,64,25,26,36,34,82,44,72,49,67,94,56,32,64,20,31,34,68,42,67,72,58,102,62,60,95,87,64,78,93,63,85,81,58,76,23,84,40,71,66,58,48,55,58,65,66,67,77,84,127

Foldseek 3Di:
DDDPVVVVVCCVVQVKDKDWAAQKDKDKAAPVCCVVPVQWDWDQDPVVRHIITIDIGGPPPQHRWIWMDGDDVDDPVDDPDDIDTHNDPVRVSVVPDPPD